Protein AF-A0A0F3M481-F1 (afdb_monomer_lite)

Organism: NCBI:txid1359184

Foldseek 3Di:
DLLVVLVVLLVCCVPVNDVRSLVVLVVVLVVLVVVVVVLVVVLPDADDPPDPAHSVNSCVVVVVVVQLSVLLSVLLSVLSNQLSVQLVVVCVVVVNPDNPVSSVVSSVVSVVSSVCSSVVSCVVVVVVVVD

Structure (mmCIF, N/CA/C/O backbone):
data_AF-A0A0F3M481-F1
#
_entry.id   AF-A0A0F3M481-F1
#
loop_
_atom_site.group_PDB
_atom_site.id
_atom_site.type_symbol
_atom_site.label_atom_id
_atom_site.label_alt_id
_atom_site.label_comp_id
_atom_site.label_asym_id
_atom_site.label_entity_id
_atom_site.label_seq_id
_atom_site.pdbx_PDB_ins_code
_atom_site.Cartn_x
_atom_site.Cartn_y
_atom_site.Cartn_z
_atom_site.occupancy
_atom_site.B_iso_or_equiv
_atom_site.auth_seq_id
_atom_site.auth_comp_id
_atom_site.auth_asym_id
_atom_site.auth_atom_id
_atom_site.pdbx_PDB_model_num
ATOM 1 N N . MET A 1 1 ? 6.383 -11.469 7.896 1.00 55.59 1 MET A N 1
ATOM 2 C CA . MET A 1 1 ? 6.466 -9.990 7.937 1.00 55.59 1 MET A CA 1
ATOM 3 C C . MET A 1 1 ? 5.095 -9.344 8.145 1.00 55.59 1 MET A C 1
ATOM 5 O O . MET A 1 1 ? 4.994 -8.483 9.006 1.00 55.59 1 MET A O 1
ATOM 9 N N . TYR A 1 2 ? 4.037 -9.787 7.451 1.00 60.19 2 TYR A N 1
ATOM 10 C CA . TYR A 1 2 ? 2.687 -9.205 7.560 1.00 60.19 2 TYR A CA 1
ATOM 11 C C . TYR A 1 2 ? 2.105 -9.060 8.987 1.00 60.19 2 TYR A C 1
ATOM 13 O O . TYR A 1 2 ? 1.645 -7.962 9.287 1.00 60.19 2 TYR A O 1
ATOM 21 N N . PRO A 1 3 ? 2.198 -10.045 9.909 1.00 60.16 3 PRO A N 1
ATOM 22 C CA . PRO A 1 3 ? 1.607 -9.908 11.250 1.00 60.16 3 PRO A CA 1
ATOM 23 C C . PRO A 1 3 ? 2.194 -8.758 12.079 1.00 60.16 3 PRO A C 1
ATOM 25 O O . PRO A 1 3 ? 1.502 -8.154 12.886 1.00 60.16 3 PRO A O 1
ATOM 28 N N . ILE A 1 4 ? 3.474 -8.436 11.868 1.00 71.19 4 ILE A N 1
ATOM 29 C CA . ILE A 1 4 ? 4.165 -7.358 12.587 1.00 71.19 4 ILE A CA 1
ATOM 30 C C . ILE A 1 4 ? 3.770 -5.997 12.009 1.00 71.19 4 ILE A C 1
ATOM 32 O O . ILE A 1 4 ? 3.554 -5.054 12.762 1.00 71.19 4 ILE A O 1
ATOM 36 N N . ASN A 1 5 ? 3.646 -5.892 10.682 1.00 73.81 5 ASN A N 1
ATOM 37 C CA . ASN A 1 5 ? 3.263 -4.637 10.038 1.00 73.81 5 ASN A CA 1
ATOM 38 C C . ASN A 1 5 ? 1.833 -4.226 10.417 1.00 73.81 5 ASN A C 1
ATOM 40 O O . ASN A 1 5 ? 1.627 -3.075 10.788 1.00 73.81 5 ASN A O 1
ATOM 44 N N . PHE A 1 6 ? 0.891 -5.179 10.406 1.00 70.19 6 PHE A N 1
ATOM 45 C CA . PHE A 1 6 ? -0.490 -4.945 10.843 1.00 70.19 6 PHE A CA 1
ATOM 46 C C . PHE A 1 6 ? -0.570 -4.568 12.330 1.00 70.19 6 PHE A C 1
ATOM 48 O O . PHE A 1 6 ? -1.207 -3.578 12.679 1.00 70.19 6 PHE A O 1
ATOM 55 N N . LEU A 1 7 ? 0.189 -5.254 13.196 1.00 72.94 7 LEU A N 1
ATOM 56 C CA . LEU A 1 7 ? 0.280 -4.905 14.619 1.00 72.94 7 LEU A CA 1
ATOM 57 C C . LEU A 1 7 ? 0.761 -3.457 14.834 1.00 72.94 7 LEU A C 1
ATOM 59 O O . LEU A 1 7 ? 0.210 -2.733 15.661 1.00 72.94 7 LEU A O 1
ATOM 63 N N . ILE A 1 8 ? 1.792 -3.024 14.102 1.00 77.56 8 ILE A N 1
ATOM 64 C CA . ILE A 1 8 ? 2.336 -1.664 14.221 1.00 77.56 8 ILE A CA 1
ATOM 65 C C . ILE A 1 8 ? 1.307 -0.629 13.754 1.00 77.56 8 ILE A C 1
ATOM 67 O O . ILE A 1 8 ? 1.094 0.368 14.447 1.00 77.56 8 ILE A O 1
ATOM 71 N N . THR A 1 9 ? 0.645 -0.847 12.613 1.00 74.62 9 THR A N 1
ATOM 72 C CA . THR A 1 9 ? -0.386 0.079 12.120 1.00 74.62 9 THR A CA 1
ATOM 73 C C . THR A 1 9 ? -1.589 0.159 13.054 1.00 74.62 9 THR A C 1
ATOM 75 O O . THR A 1 9 ? -2.101 1.261 13.262 1.00 74.62 9 THR A O 1
ATOM 78 N N . ASP A 1 10 ? -1.982 -0.953 13.678 1.00 73.56 10 ASP A N 1
ATOM 79 C CA . ASP A 1 10 ? -3.055 -1.001 14.675 1.00 73.56 10 ASP A CA 1
ATOM 80 C C . ASP A 1 10 ? -2.708 -0.205 15.934 1.00 73.56 10 ASP A C 1
ATOM 82 O O . ASP A 1 10 ? -3.520 0.592 16.407 1.00 73.56 10 ASP A O 1
ATOM 86 N N . ILE A 1 11 ? -1.480 -0.343 16.447 1.00 79.06 11 ILE A N 1
ATOM 87 C CA . ILE A 1 11 ? -0.991 0.438 17.595 1.00 79.06 11 ILE A CA 1
ATOM 88 C C . ILE A 1 11 ? -0.981 1.932 17.251 1.00 79.06 11 ILE A C 1
ATOM 90 O O . ILE A 1 11 ? -1.478 2.758 18.020 1.00 79.06 11 ILE A O 1
ATOM 94 N N . ILE A 1 12 ? -0.474 2.303 16.072 1.00 79.44 12 ILE A N 1
ATOM 95 C CA . ILE A 1 12 ? -0.471 3.702 15.625 1.00 79.44 12 ILE A CA 1
ATOM 96 C C . ILE A 1 12 ? -1.907 4.228 15.509 1.00 79.44 12 ILE A C 1
ATOM 98 O O . ILE A 1 12 ? -2.195 5.333 15.971 1.00 79.44 12 ILE A O 1
ATOM 102 N N . ALA A 1 13 ? -2.827 3.445 14.944 1.00 78.06 13 ALA A N 1
ATOM 103 C CA . ALA A 1 13 ? -4.237 3.810 14.857 1.00 78.06 13 ALA A CA 1
ATOM 104 C C . ALA A 1 13 ? -4.901 3.917 16.240 1.00 78.06 13 ALA A C 1
ATOM 106 O O . ALA A 1 13 ? -5.812 4.727 16.425 1.00 78.06 13 ALA A O 1
ATOM 107 N N . GLU A 1 14 ? -4.454 3.130 17.217 1.00 76.88 14 GLU A N 1
ATOM 108 C CA . GLU A 1 14 ? -4.989 3.128 18.573 1.00 76.88 14 GLU A CA 1
ATOM 109 C C . GLU A 1 14 ? -4.593 4.371 19.372 1.00 76.88 14 GLU A C 1
ATOM 111 O O . GLU A 1 14 ? -5.474 4.957 20.009 1.00 76.88 14 GLU A O 1
ATOM 116 N N . PHE A 1 15 ? -3.323 4.785 19.298 1.00 82.75 15 PHE A N 1
ATOM 117 C CA . PHE A 1 15 ? -2.789 5.941 20.030 1.00 82.75 15 PHE A CA 1
ATOM 118 C C . PHE A 1 15 ? -2.965 7.269 19.288 1.00 82.75 15 PHE A C 1
ATOM 120 O O . PHE A 1 15 ? -3.327 8.271 19.898 1.00 82.75 15 PHE A O 1
ATOM 127 N N . TYR A 1 16 ? -2.731 7.282 17.974 1.00 81.00 16 TYR A N 1
ATOM 128 C CA . TYR A 1 16 ? -2.723 8.502 17.158 1.00 81.00 16 TYR A CA 1
ATOM 129 C C . TYR A 1 16 ? -3.970 8.641 16.277 1.00 81.00 16 TYR A C 1
ATOM 131 O O . TYR A 1 16 ? -4.172 9.659 15.618 1.00 81.00 16 TYR A O 1
ATOM 139 N N . GLY A 1 17 ? -4.846 7.638 16.255 1.00 83.94 17 GLY A N 1
ATOM 140 C CA . GLY A 1 17 ? -6.093 7.692 15.505 1.00 83.94 17 GLY A CA 1
ATOM 141 C C . GLY A 1 17 ? -5.937 7.461 13.998 1.00 83.94 17 GLY A C 1
ATOM 142 O O . GLY A 1 17 ? -4.855 7.276 13.435 1.00 83.94 17 GLY A O 1
ATOM 143 N N . LYS A 1 18 ? -7.085 7.494 13.314 1.00 85.88 18 LYS A N 1
ATOM 144 C CA . LYS A 1 18 ? -7.240 7.109 11.902 1.00 85.88 18 LYS A CA 1
ATOM 145 C C . LYS A 1 18 ? -6.362 7.903 10.932 1.00 85.88 18 LYS A C 1
ATOM 147 O O . LYS A 1 18 ? -5.857 7.344 9.960 1.00 85.88 18 LYS A O 1
ATOM 152 N N . ASN A 1 19 ? -6.225 9.209 11.155 1.00 86.62 19 ASN A N 1
ATOM 153 C CA . ASN A 1 19 ? -5.554 10.105 10.210 1.00 86.62 19 ASN A CA 1
ATOM 154 C C . ASN A 1 19 ? -4.039 9.877 10.194 1.00 86.62 19 ASN A C 1
ATOM 156 O O . ASN A 1 19 ? -3.447 9.814 9.118 1.00 86.62 19 ASN A O 1
ATOM 160 N N . HIS A 1 20 ? -3.436 9.672 11.367 1.00 86.25 20 HIS A N 1
ATOM 161 C CA . HIS A 1 20 ? -2.011 9.376 11.490 1.00 86.25 20 HIS A CA 1
ATOM 162 C C . HIS A 1 20 ? -1.666 7.988 10.943 1.00 86.25 20 HIS A C 1
ATOM 164 O O . HIS A 1 20 ? -0.679 7.843 10.224 1.00 86.25 20 HIS A O 1
ATOM 170 N N . ALA A 1 21 ? -2.520 6.990 11.180 1.00 86.12 21 ALA A N 1
ATOM 171 C CA . ALA A 1 21 ? -2.336 5.664 10.597 1.00 86.12 21 ALA A CA 1
ATOM 172 C C . ALA A 1 21 ? -2.397 5.705 9.056 1.00 86.12 21 ALA A C 1
ATOM 174 O O . ALA A 1 21 ? -1.497 5.207 8.383 1.00 86.12 21 ALA A O 1
ATOM 175 N N . LYS A 1 22 ? -3.375 6.416 8.473 1.00 87.12 22 LYS A N 1
ATOM 176 C CA . LYS A 1 22 ? -3.436 6.638 7.015 1.00 87.12 22 LYS A CA 1
ATOM 177 C C . LYS A 1 22 ? -2.225 7.392 6.468 1.00 87.12 22 LYS A C 1
ATOM 179 O O . LYS A 1 22 ? -1.801 7.119 5.346 1.00 87.12 22 LYS A O 1
ATOM 184 N N . TYR A 1 23 ? -1.687 8.348 7.222 1.00 89.62 23 TYR A N 1
ATOM 185 C CA . TYR A 1 23 ? -0.466 9.051 6.839 1.00 89.62 23 TYR A CA 1
ATOM 186 C C . TYR A 1 23 ? 0.727 8.090 6.769 1.00 89.62 23 TYR A C 1
ATOM 188 O O . TYR A 1 23 ? 1.436 8.082 5.766 1.00 89.62 23 TYR A O 1
ATOM 196 N N . CYS A 1 24 ? 0.891 7.220 7.769 1.00 89.00 24 CYS A N 1
ATOM 197 C CA . CYS A 1 24 ? 1.936 6.196 7.781 1.00 89.00 24 CYS A CA 1
ATOM 198 C C . CYS A 1 24 ? 1.853 5.272 6.552 1.00 89.00 24 CYS A C 1
ATOM 200 O O . CYS A 1 24 ? 2.853 5.097 5.857 1.00 89.00 24 CYS A O 1
ATOM 202 N N . ILE A 1 25 ? 0.652 4.790 6.205 1.00 89.12 25 ILE A N 1
ATOM 203 C CA . ILE A 1 25 ? 0.426 3.974 4.995 1.00 89.12 25 ILE A CA 1
ATOM 204 C C . ILE A 1 25 ? 0.871 4.722 3.734 1.00 89.12 25 ILE A C 1
ATOM 206 O O . ILE A 1 25 ? 1.582 4.176 2.893 1.00 89.12 25 ILE A O 1
ATOM 210 N N . ARG A 1 26 ? 0.465 5.990 3.587 1.00 89.88 26 ARG A N 1
ATOM 211 C CA . ARG A 1 26 ? 0.834 6.806 2.419 1.00 89.88 26 ARG A CA 1
ATOM 212 C C . ARG A 1 26 ? 2.345 6.984 2.316 1.00 89.88 26 ARG A C 1
ATOM 214 O O . ARG A 1 26 ? 2.883 6.877 1.218 1.00 89.88 26 ARG A O 1
ATOM 221 N N . MET A 1 27 ? 3.021 7.206 3.441 1.00 92.50 27 MET A N 1
ATOM 222 C CA . MET A 1 27 ? 4.480 7.289 3.478 1.00 92.50 27 MET A CA 1
ATOM 223 C C . MET A 1 27 ? 5.130 5.960 3.091 1.00 92.50 27 MET A C 1
ATOM 225 O O . MET A 1 27 ? 6.065 5.962 2.298 1.00 92.50 27 MET A O 1
ATOM 229 N N . ALA A 1 28 ? 4.608 4.826 3.563 1.00 89.69 28 ALA A N 1
ATOM 230 C CA . ALA A 1 28 ? 5.110 3.506 3.186 1.00 89.69 28 ALA A CA 1
ATOM 231 C C . ALA A 1 28 ? 4.966 3.236 1.676 1.00 89.69 28 ALA A C 1
ATOM 233 O O . ALA A 1 28 ? 5.913 2.774 1.037 1.00 89.69 28 ALA A O 1
ATOM 234 N N . ILE A 1 29 ? 3.818 3.575 1.078 1.00 91.81 29 ILE A N 1
ATOM 235 C CA . ILE A 1 29 ? 3.611 3.491 -0.378 1.00 91.81 29 ILE A CA 1
ATOM 236 C C . ILE A 1 29 ? 4.607 4.391 -1.115 1.00 91.81 29 ILE A C 1
ATOM 238 O O . ILE A 1 29 ? 5.242 3.954 -2.073 1.00 91.81 29 ILE A O 1
ATOM 242 N N . LEU A 1 30 ? 4.786 5.631 -0.653 1.00 93.94 30 LEU A N 1
ATOM 243 C CA . LEU A 1 30 ? 5.710 6.585 -1.264 1.00 93.94 30 LEU A CA 1
ATOM 244 C C . LEU A 1 30 ? 7.161 6.091 -1.218 1.00 93.94 30 LEU A C 1
ATOM 246 O O . LEU A 1 30 ? 7.867 6.193 -2.219 1.00 93.94 30 LEU A O 1
ATOM 250 N N . MET A 1 31 ? 7.590 5.492 -0.104 1.00 92.81 31 MET A N 1
ATOM 251 C CA . MET A 1 31 ? 8.915 4.874 0.004 1.00 92.81 31 MET A CA 1
ATOM 252 C C . MET A 1 31 ? 9.091 3.722 -0.988 1.00 92.81 31 MET A C 1
ATOM 254 O O . MET A 1 31 ? 10.121 3.639 -1.651 1.00 92.81 31 MET A O 1
ATOM 258 N N . ASN A 1 32 ? 8.080 2.865 -1.152 1.00 91.62 32 ASN A N 1
ATOM 259 C CA . ASN A 1 32 ? 8.144 1.787 -2.139 1.00 91.62 32 ASN A CA 1
ATOM 260 C C . ASN A 1 32 ? 8.235 2.325 -3.576 1.00 91.62 32 ASN A C 1
ATOM 262 O O . ASN A 1 32 ? 9.019 1.814 -4.375 1.00 91.62 32 ASN A O 1
ATOM 266 N N . ILE A 1 33 ? 7.484 3.379 -3.908 1.00 91.94 33 ILE A N 1
ATOM 267 C CA . ILE A 1 33 ? 7.580 4.040 -5.218 1.00 91.94 33 ILE A CA 1
ATOM 268 C C . ILE A 1 33 ? 8.990 4.602 -5.431 1.00 91.94 33 ILE A C 1
ATOM 270 O O . ILE A 1 33 ? 9.564 4.414 -6.502 1.00 91.94 33 ILE A O 1
ATOM 274 N N . LEU A 1 34 ? 9.574 5.241 -4.416 1.00 94.19 34 LEU A N 1
ATOM 275 C CA . LEU A 1 34 ? 10.938 5.767 -4.478 1.00 94.19 34 LEU A CA 1
AT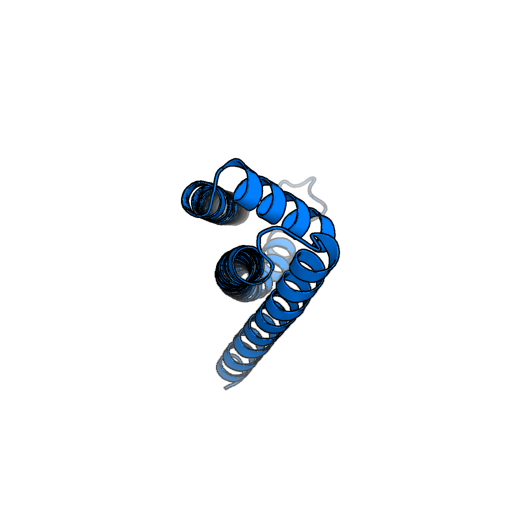OM 276 C C . LEU A 1 34 ? 11.952 4.648 -4.758 1.00 94.19 34 LEU A C 1
ATOM 278 O O . LEU A 1 34 ? 12.792 4.793 -5.644 1.00 94.19 34 LEU A O 1
ATOM 282 N N . VAL A 1 35 ? 11.833 3.504 -4.079 1.00 91.06 35 VAL A N 1
ATOM 283 C CA . VAL A 1 35 ? 12.669 2.320 -4.344 1.00 91.06 35 VAL A CA 1
ATOM 284 C C . VAL A 1 35 ? 1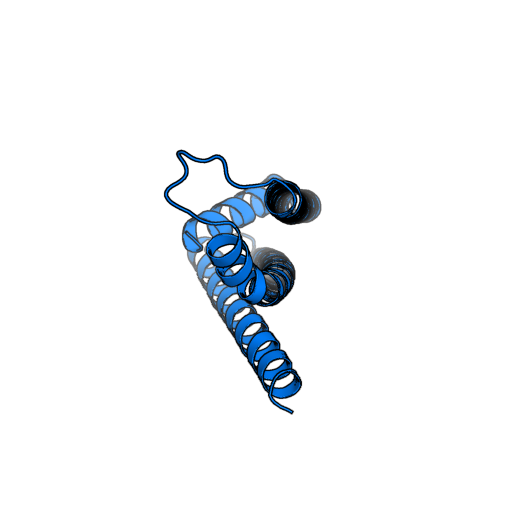2.506 1.833 -5.787 1.00 91.06 35 VAL A C 1
ATOM 286 O O . VAL A 1 35 ? 13.501 1.565 -6.459 1.00 91.06 35 VAL A O 1
ATOM 289 N N . ALA A 1 36 ? 11.277 1.773 -6.304 1.00 89.69 36 ALA A N 1
ATOM 290 C CA . ALA A 1 36 ? 11.030 1.379 -7.691 1.00 89.69 36 ALA A CA 1
ATOM 291 C C . ALA A 1 36 ? 11.661 2.350 -8.705 1.00 89.69 36 ALA A C 1
ATOM 293 O O . ALA A 1 36 ? 12.199 1.916 -9.726 1.00 89.69 36 ALA A O 1
ATOM 294 N N . VAL A 1 37 ? 11.647 3.655 -8.414 1.00 90.12 37 VAL A N 1
ATOM 295 C CA . VAL A 1 37 ? 12.335 4.669 -9.228 1.00 90.12 37 VAL A CA 1
ATOM 296 C C . VAL A 1 37 ? 13.845 4.445 -9.205 1.00 90.12 37 VAL A C 1
ATOM 298 O O . VAL A 1 37 ? 14.463 4.445 -10.266 1.00 90.12 37 VAL A O 1
ATOM 301 N N . ILE A 1 38 ? 14.434 4.191 -8.034 1.00 90.56 38 ILE A N 1
ATOM 302 C CA . ILE A 1 38 ? 15.868 3.894 -7.908 1.00 90.56 38 ILE A CA 1
ATOM 303 C C . ILE A 1 38 ? 16.248 2.667 -8.749 1.00 90.56 38 ILE A C 1
ATOM 305 O O . ILE A 1 38 ? 17.208 2.723 -9.514 1.00 90.56 38 ILE A O 1
ATOM 309 N N . ILE A 1 39 ? 15.474 1.582 -8.668 1.00 87.69 39 ILE A N 1
ATOM 310 C CA . ILE A 1 39 ? 15.701 0.366 -9.468 1.00 87.69 39 ILE A CA 1
ATOM 311 C C . ILE A 1 39 ? 15.662 0.682 -10.971 1.00 87.69 39 ILE A C 1
ATOM 313 O O . ILE A 1 39 ? 16.511 0.209 -11.725 1.00 87.69 39 ILE A O 1
ATOM 317 N N . LYS A 1 40 ? 14.715 1.519 -11.408 1.00 85.50 40 LYS A N 1
ATOM 318 C CA . LYS A 1 40 ? 14.607 1.953 -12.808 1.00 85.50 40 LYS A CA 1
ATOM 319 C C . LYS A 1 40 ? 15.777 2.836 -13.251 1.00 85.50 40 LYS A C 1
ATOM 321 O O . LYS A 1 40 ? 16.177 2.779 -14.405 1.00 85.50 40 LYS A O 1
ATOM 326 N N . VAL A 1 41 ? 16.341 3.648 -12.359 1.00 87.75 41 VAL A N 1
ATOM 327 C CA . VAL A 1 41 ? 17.566 4.405 -12.657 1.00 87.75 41 VAL A CA 1
ATOM 328 C C . VAL A 1 41 ? 18.751 3.451 -12.815 1.00 87.75 41 VAL A C 1
ATOM 330 O O . VAL A 1 41 ? 19.520 3.592 -13.762 1.00 87.75 41 VAL A O 1
ATOM 333 N N . PHE A 1 42 ? 18.865 2.437 -11.954 1.00 84.12 42 PHE A N 1
ATOM 334 C CA . PHE A 1 42 ? 19.923 1.432 -12.066 1.00 84.12 42 PHE A CA 1
ATOM 335 C C . PHE A 1 42 ? 19.838 0.602 -13.350 1.00 84.12 42 PHE A C 1
ATOM 337 O O . PHE A 1 42 ? 20.881 0.275 -13.905 1.00 84.12 42 PHE A O 1
ATOM 344 N N . SER A 1 43 ? 18.639 0.326 -13.877 1.00 80.56 43 SER A N 1
ATOM 345 C CA . SER A 1 43 ? 18.491 -0.409 -15.146 1.00 80.56 43 SER A CA 1
ATOM 346 C C . SER A 1 43 ? 19.042 0.338 -16.369 1.00 80.56 43 SER A C 1
ATOM 348 O O . SER A 1 43 ? 19.205 -0.264 -17.426 1.00 80.56 43 SER A O 1
ATOM 350 N N . LEU A 1 44 ? 19.272 1.652 -16.261 1.00 80.19 44 LEU A N 1
ATOM 351 C CA . LEU A 1 44 ? 19.840 2.484 -17.331 1.00 80.19 44 LEU A CA 1
ATOM 352 C C . LEU A 1 44 ? 21.375 2.496 -17.316 1.00 80.19 44 LEU A C 1
ATOM 354 O O . LEU A 1 44 ? 21.992 2.961 -18.273 1.00 80.19 44 LEU A O 1
ATOM 358 N N . LEU A 1 45 ? 21.993 2.030 -16.229 1.00 81.69 45 LEU A N 1
ATOM 359 C CA . LEU A 1 45 ? 23.441 1.967 -16.093 1.00 81.69 45 LEU A CA 1
ATOM 360 C C . LEU A 1 45 ? 23.956 0.659 -16.694 1.00 81.69 45 LEU A C 1
ATOM 362 O O . LEU A 1 45 ? 23.387 -0.406 -16.476 1.00 81.69 45 LEU A O 1
ATOM 366 N N . ASN A 1 46 ? 25.061 0.738 -17.435 1.00 73.94 46 ASN A N 1
ATOM 367 C CA . ASN A 1 46 ? 25.693 -0.452 -17.990 1.00 73.94 46 ASN A CA 1
ATOM 368 C C . ASN A 1 46 ? 26.438 -1.235 -16.904 1.00 73.94 46 ASN A C 1
ATOM 370 O O . ASN A 1 46 ? 27.190 -0.656 -16.117 1.00 73.94 46 ASN A O 1
ATOM 374 N N . ALA A 1 47 ? 26.281 -2.558 -16.920 1.00 76.50 47 ALA A N 1
ATOM 375 C CA . ALA A 1 47 ? 27.060 -3.477 -16.113 1.00 76.50 47 ALA A CA 1
ATOM 376 C C . ALA A 1 47 ? 28.559 -3.279 -16.371 1.00 76.50 47 ALA A C 1
ATOM 378 O O . ALA A 1 47 ? 29.035 -3.236 -17.507 1.00 76.50 47 ALA A O 1
ATOM 379 N N . THR A 1 48 ? 29.309 -3.145 -15.286 1.00 77.50 48 THR A N 1
ATOM 380 C CA . THR A 1 48 ? 30.766 -3.091 -15.317 1.00 77.50 48 THR A CA 1
ATOM 381 C C . THR A 1 48 ? 31.341 -4.470 -15.639 1.00 77.50 48 THR A C 1
ATOM 383 O O . THR A 1 48 ? 30.747 -5.498 -15.323 1.00 77.50 48 THR A O 1
ATOM 386 N N . SER A 1 49 ? 32.541 -4.511 -16.223 1.00 70.12 49 SER A N 1
ATOM 387 C CA . SER A 1 49 ? 33.206 -5.745 -16.680 1.00 70.12 49 SER A CA 1
ATOM 388 C C . SER A 1 49 ? 33.483 -6.787 -15.584 1.00 70.12 49 SER A C 1
ATOM 390 O O . SER A 1 49 ? 33.727 -7.949 -15.891 1.00 70.12 49 SER A O 1
ATOM 392 N N . TRP A 1 50 ? 33.447 -6.389 -14.311 1.00 75.88 50 TRP A N 1
ATOM 393 C CA . TRP A 1 50 ? 33.613 -7.265 -13.147 1.00 75.88 50 TRP A CA 1
ATOM 394 C C . TRP A 1 50 ? 32.280 -7.763 -12.557 1.00 75.88 50 TRP A C 1
ATOM 396 O O . TRP A 1 50 ? 32.281 -8.528 -11.589 1.00 75.88 50 TRP A O 1
ATOM 406 N N . SER A 1 51 ? 31.140 -7.336 -13.110 1.00 72.81 51 SER A N 1
ATOM 407 C CA . SER A 1 51 ? 29.820 -7.776 -12.663 1.00 72.81 51 SER A CA 1
ATOM 408 C C . SER A 1 51 ? 29.541 -9.210 -13.114 1.00 72.81 51 SER A C 1
ATOM 410 O O . SER A 1 51 ? 29.640 -9.539 -14.291 1.00 72.81 51 SER A O 1
ATOM 412 N N . LYS A 1 52 ? 29.119 -10.069 -12.177 1.00 74.62 52 LYS A N 1
ATOM 413 C CA . LYS A 1 52 ? 28.587 -11.411 -12.489 1.00 74.62 52 LYS A CA 1
ATOM 414 C C . LYS A 1 52 ? 27.176 -11.367 -13.083 1.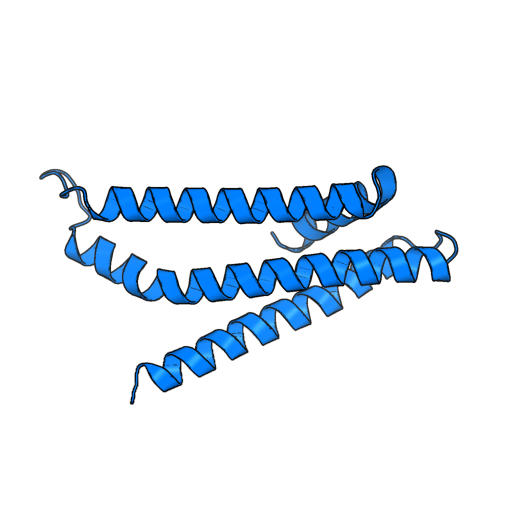00 74.62 52 LYS A C 1
ATOM 416 O O . LYS A 1 52 ? 26.688 -12.383 -13.568 1.00 74.62 52 LYS A O 1
ATOM 421 N N . ILE A 1 53 ? 26.505 -10.221 -12.972 1.00 76.62 53 ILE A N 1
ATOM 422 C CA . ILE A 1 53 ? 25.136 -10.007 -13.433 1.00 76.62 53 ILE A CA 1
ATOM 423 C C . ILE A 1 53 ? 25.209 -9.108 -14.655 1.00 76.62 53 ILE A C 1
ATOM 425 O O . ILE A 1 53 ? 25.642 -7.958 -14.562 1.00 76.62 53 ILE A O 1
ATOM 429 N N . ASP A 1 54 ? 24.786 -9.658 -15.783 1.00 80.94 54 ASP A N 1
ATOM 430 C CA . ASP A 1 54 ? 24.768 -8.948 -17.049 1.00 80.94 54 ASP A CA 1
ATOM 431 C C . ASP A 1 54 ? 23.484 -8.117 -17.198 1.00 80.94 54 ASP A C 1
ATOM 433 O O . ASP A 1 54 ? 22.442 -8.439 -16.610 1.00 80.94 54 ASP A O 1
ATOM 437 N N . ASN A 1 55 ? 23.531 -7.067 -18.019 1.00 78.62 55 ASN A N 1
ATOM 438 C CA . ASN A 1 55 ? 22.411 -6.133 -18.211 1.00 78.62 55 ASN A CA 1
ATOM 439 C C . ASN A 1 55 ? 21.119 -6.843 -18.642 1.00 78.62 55 ASN A C 1
ATOM 441 O O . ASN A 1 55 ? 20.020 -6.481 -18.218 1.00 78.62 55 ASN A O 1
ATOM 445 N N . ASN A 1 56 ? 21.246 -7.876 -19.480 1.00 79.88 56 ASN A N 1
ATOM 446 C CA . ASN A 1 56 ? 20.102 -8.629 -19.989 1.00 79.88 56 ASN A CA 1
ATOM 447 C C . ASN A 1 56 ? 19.392 -9.421 -18.876 1.00 79.88 56 ASN A C 1
ATOM 449 O O . ASN A 1 56 ? 18.164 -9.420 -18.799 1.00 79.88 56 ASN A O 1
ATOM 453 N N . LEU A 1 57 ? 20.163 -10.035 -17.969 1.00 81.38 57 LEU A N 1
ATOM 454 C CA . LEU A 1 57 ? 19.622 -10.783 -16.833 1.00 81.38 57 LEU A CA 1
ATOM 455 C C . LEU A 1 57 ? 18.914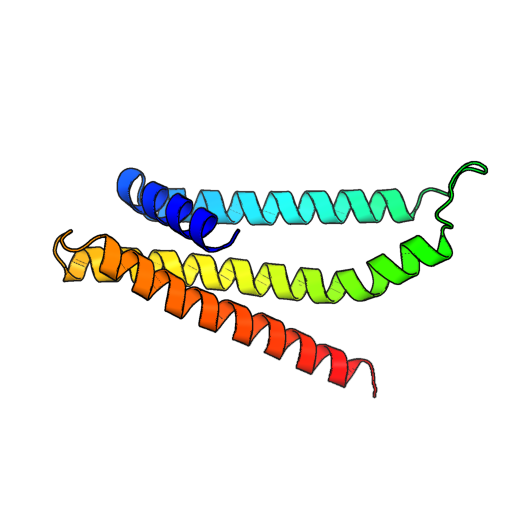 -9.840 -15.849 1.00 81.38 57 LEU A C 1
ATOM 457 O O . LEU A 1 57 ? 17.812 -10.139 -15.389 1.00 81.38 57 LEU A O 1
ATOM 461 N N . PHE A 1 58 ? 19.514 -8.676 -15.576 1.00 81.44 58 PHE A N 1
ATOM 462 C CA . PHE A 1 58 ? 18.909 -7.642 -14.736 1.00 81.44 58 PHE A CA 1
ATOM 463 C C . PHE A 1 58 ? 17.561 -7.179 -15.307 1.00 81.44 58 PHE A C 1
ATOM 465 O O . PHE A 1 58 ? 16.541 -7.208 -14.614 1.00 81.44 58 PHE A O 1
ATOM 472 N N . ASN A 1 59 ? 17.527 -6.830 -16.595 1.00 80.38 59 ASN A N 1
ATOM 473 C CA . ASN A 1 59 ? 16.308 -6.370 -17.255 1.00 80.38 59 ASN A CA 1
ATOM 474 C C . ASN A 1 59 ? 15.227 -7.456 -17.330 1.00 80.38 59 ASN A C 1
ATOM 476 O O . ASN A 1 59 ? 14.058 -7.140 -17.124 1.00 80.38 59 ASN A O 1
ATOM 480 N N . GLN A 1 60 ? 15.578 -8.729 -17.545 1.00 81.19 60 GLN A N 1
ATOM 481 C CA . GLN A 1 60 ? 14.603 -9.826 -17.518 1.00 81.19 60 GLN A CA 1
ATOM 482 C C . GLN A 1 60 ? 13.948 -10.009 -16.146 1.00 81.19 60 GLN A C 1
ATOM 484 O O . GLN A 1 60 ? 12.727 -10.161 -16.067 1.00 81.19 60 GLN A O 1
ATOM 489 N N . MET A 1 61 ? 14.731 -9.976 -15.064 1.00 80.31 61 MET A N 1
ATOM 490 C CA . MET A 1 61 ? 14.191 -10.151 -13.712 1.00 80.31 61 MET A CA 1
ATOM 491 C C . MET A 1 61 ? 13.263 -9.003 -13.323 1.00 80.31 61 MET A C 1
ATOM 493 O O . MET A 1 61 ? 12.176 -9.231 -12.787 1.00 80.31 61 MET A O 1
ATOM 497 N N . PHE A 1 62 ? 13.667 -7.768 -13.620 1.00 80.25 62 PHE A N 1
ATOM 498 C CA . PHE A 1 62 ? 12.873 -6.606 -13.254 1.00 80.25 62 PHE A CA 1
ATOM 499 C C . PHE A 1 62 ? 11.670 -6.393 -14.189 1.00 80.25 62 PHE A C 1
ATOM 501 O O . PHE A 1 62 ? 10.615 -6.010 -13.690 1.00 80.25 62 PHE A O 1
ATOM 508 N N . SER A 1 63 ? 11.756 -6.765 -15.475 1.00 76.12 63 SER A N 1
ATOM 509 C CA . SER A 1 63 ? 10.671 -6.681 -16.474 1.00 76.12 63 SER A CA 1
ATOM 510 C C . SER A 1 63 ? 9.342 -7.272 -15.983 1.00 76.12 63 SER A C 1
ATOM 512 O O . SER A 1 63 ? 8.317 -6.587 -15.956 1.00 76.12 63 SER A O 1
ATOM 514 N N . MET A 1 64 ? 9.364 -8.534 -15.548 1.00 72.25 64 MET A N 1
ATOM 515 C CA . MET A 1 64 ? 8.183 -9.227 -15.015 1.00 72.25 64 MET A CA 1
ATOM 516 C C . MET A 1 64 ? 7.784 -8.699 -13.630 1.00 72.25 64 MET A C 1
ATOM 518 O O . MET A 1 64 ? 6.602 -8.667 -13.281 1.00 72.25 64 MET A O 1
ATOM 522 N N . TYR A 1 65 ? 8.765 -8.252 -12.843 1.00 82.06 65 TYR A N 1
ATOM 523 C CA . TYR A 1 65 ? 8.548 -7.741 -11.494 1.00 82.06 65 TYR A CA 1
ATOM 524 C C . TYR A 1 65 ? 7.745 -6.434 -11.481 1.00 82.06 65 TYR A C 1
ATOM 526 O O . TYR A 1 65 ? 6.942 -6.233 -10.574 1.00 82.06 65 TYR A O 1
ATOM 534 N N . HIS A 1 66 ? 7.893 -5.564 -12.487 1.00 81.31 66 HIS A N 1
ATOM 535 C CA . HIS A 1 66 ? 7.227 -4.256 -12.511 1.00 81.31 66 HIS A CA 1
ATOM 536 C C . HIS A 1 66 ? 5.697 -4.349 -12.400 1.00 81.31 66 HIS A C 1
ATOM 538 O O . HIS A 1 66 ? 5.092 -3.626 -11.609 1.00 81.31 66 HIS A O 1
ATOM 544 N N . ILE A 1 67 ? 5.065 -5.249 -13.163 1.00 83.56 67 ILE A N 1
ATOM 545 C CA . ILE A 1 67 ? 3.604 -5.423 -13.152 1.00 83.56 67 ILE A CA 1
ATOM 546 C C . ILE A 1 67 ? 3.144 -6.005 -11.814 1.00 83.56 67 ILE A C 1
ATOM 548 O O . ILE A 1 67 ? 2.209 -5.489 -11.198 1.00 83.56 67 ILE A O 1
ATOM 552 N N . ALA A 1 68 ? 3.824 -7.047 -11.332 1.00 86.62 68 ALA A N 1
ATOM 553 C CA . ALA A 1 68 ? 3.501 -7.675 -10.054 1.00 86.62 68 ALA A CA 1
ATOM 554 C C . ALA A 1 68 ? 3.660 -6.697 -8.876 1.00 86.62 68 ALA A C 1
ATOM 556 O O . ALA A 1 68 ? 2.840 -6.683 -7.955 1.00 86.62 68 ALA A O 1
ATOM 557 N N . PHE A 1 69 ? 4.675 -5.835 -8.933 1.00 89.12 69 PHE A N 1
ATOM 558 C CA . PHE A 1 69 ? 4.936 -4.802 -7.939 1.00 89.12 69 PHE A CA 1
ATOM 559 C C . PHE A 1 69 ? 3.812 -3.760 -7.885 1.00 89.12 69 PHE A C 1
ATOM 561 O O . PHE A 1 69 ? 3.326 -3.446 -6.800 1.00 89.12 69 PHE A O 1
ATOM 568 N N . VAL A 1 70 ? 3.339 -3.272 -9.038 1.00 88.88 70 VAL A N 1
ATOM 569 C CA . VAL A 1 70 ? 2.205 -2.331 -9.095 1.00 88.88 70 VAL A CA 1
ATOM 570 C C . VAL A 1 70 ? 0.935 -2.963 -8.520 1.00 88.88 70 VAL A C 1
ATOM 572 O O . VAL A 1 70 ? 0.260 -2.335 -7.703 1.00 88.88 70 VAL A O 1
ATOM 575 N N . GLY A 1 71 ? 0.641 -4.216 -8.879 1.00 89.81 71 GLY A N 1
ATOM 576 C CA . GLY A 1 71 ? -0.486 -4.957 -8.306 1.00 89.81 71 GLY A CA 1
ATOM 577 C C . GLY A 1 71 ? -0.390 -5.076 -6.783 1.00 89.81 71 GLY A C 1
ATOM 578 O O . GLY A 1 71 ? -1.354 -4.800 -6.072 1.00 89.81 71 GLY A O 1
ATOM 579 N N . SER A 1 72 ? 0.802 -5.398 -6.277 1.00 91.31 72 SER A N 1
ATOM 580 C CA . SER A 1 72 ? 1.080 -5.521 -4.839 1.00 91.31 72 SER A CA 1
ATOM 581 C C . SER A 1 72 ? 0.958 -4.189 -4.091 1.00 91.31 72 SER A C 1
ATOM 583 O O . SER A 1 72 ? 0.467 -4.151 -2.963 1.00 91.31 72 SER A O 1
ATOM 585 N N . LEU A 1 73 ? 1.353 -3.071 -4.707 1.00 92.50 73 LEU A N 1
ATOM 586 C CA . LEU A 1 73 ? 1.175 -1.740 -4.119 1.00 92.50 73 LEU A CA 1
ATOM 587 C C . LEU A 1 73 ? -0.301 -1.367 -3.967 1.00 92.50 73 LEU A C 1
ATOM 589 O O . LEU A 1 73 ? -0.704 -0.842 -2.931 1.00 92.50 73 LEU A O 1
ATOM 593 N N . LEU A 1 74 ? -1.113 -1.653 -4.986 1.00 91.69 74 LEU A N 1
ATOM 594 C CA . LEU A 1 74 ? -2.551 -1.387 -4.949 1.00 91.69 74 LEU A CA 1
ATOM 595 C C . LEU A 1 74 ? -3.261 -2.279 -3.922 1.00 91.69 74 LEU A C 1
ATOM 597 O O . LEU A 1 74 ? -4.077 -1.789 -3.135 1.00 91.69 74 LEU A O 1
ATOM 601 N N . ALA A 1 75 ? -2.921 -3.568 -3.901 1.00 92.25 75 ALA A N 1
ATOM 602 C CA . ALA A 1 75 ? -3.448 -4.526 -2.936 1.00 92.25 75 ALA A CA 1
ATOM 603 C C . ALA A 1 75 ? -3.110 -4.118 -1.498 1.00 92.25 75 ALA A C 1
ATOM 605 O O . ALA A 1 75 ? -4.010 -3.935 -0.681 1.00 92.25 75 ALA A O 1
ATOM 606 N N . SER A 1 76 ? -1.837 -3.840 -1.221 1.00 90.94 76 SER A N 1
ATOM 607 C CA . SER A 1 76 ? -1.403 -3.474 0.128 1.00 90.94 76 SER A CA 1
ATOM 608 C C . SER A 1 76 ? -1.980 -2.135 0.591 1.00 90.94 76 SER A C 1
ATOM 610 O O . SER A 1 76 ? -2.373 -2.012 1.751 1.00 90.94 76 SER A O 1
ATOM 612 N N . TYR A 1 77 ? -2.115 -1.143 -0.297 1.00 93.31 77 TYR A N 1
ATOM 613 C CA . TYR A 1 77 ? -2.756 0.133 0.036 1.00 93.31 77 TYR A CA 1
ATOM 614 C C . TYR A 1 77 ? -4.222 -0.039 0.441 1.00 93.31 77 TYR A C 1
ATOM 616 O O . TYR A 1 77 ? -4.668 0.491 1.462 1.00 93.31 77 TYR A O 1
ATOM 624 N N . THR A 1 78 ? -4.982 -0.774 -0.372 1.00 92.62 78 THR A N 1
ATOM 625 C CA . THR A 1 78 ? -6.410 -1.011 -0.130 1.00 92.62 78 THR A CA 1
ATOM 626 C C . THR A 1 78 ? -6.621 -1.876 1.107 1.00 92.62 78 THR A C 1
ATOM 628 O O . THR A 1 78 ? -7.415 -1.501 1.971 1.00 92.62 78 THR A O 1
ATOM 631 N N . SER A 1 79 ? -5.846 -2.952 1.245 1.00 92.31 79 SER A N 1
ATOM 632 C CA . SER A 1 79 ? -5.830 -3.837 2.410 1.00 92.31 79 SER A CA 1
ATOM 633 C C . SER A 1 79 ? -5.592 -3.063 3.708 1.00 92.31 79 SER A C 1
ATOM 635 O O . SER A 1 79 ? -6.419 -3.127 4.612 1.00 92.31 79 SER A O 1
ATOM 637 N N . GLN A 1 80 ? -4.549 -2.228 3.780 1.00 90.94 80 GLN A N 1
ATOM 638 C CA . GLN A 1 80 ? -4.229 -1.466 4.996 1.00 90.94 80 GLN A CA 1
ATOM 639 C C . GLN A 1 80 ? -5.285 -0.396 5.337 1.00 90.94 80 GLN A C 1
ATOM 641 O O . GLN A 1 80 ? -5.517 -0.087 6.506 1.00 90.94 80 GLN A O 1
ATOM 646 N N . ILE A 1 81 ? -5.965 0.186 4.342 1.00 90.69 81 ILE A N 1
ATOM 647 C CA . ILE A 1 81 ? -7.081 1.111 4.606 1.00 90.69 81 ILE A CA 1
ATOM 648 C C . ILE A 1 81 ? -8.290 0.369 5.171 1.00 90.69 81 ILE A C 1
ATOM 650 O O . ILE A 1 81 ? -8.947 0.881 6.086 1.00 90.69 81 ILE A O 1
ATOM 654 N N . VAL A 1 82 ? -8.611 -0.795 4.604 1.00 91.44 82 VAL A N 1
ATOM 655 C CA . VAL A 1 82 ? -9.697 -1.647 5.092 1.00 91.44 82 VAL A CA 1
ATOM 656 C C . VAL A 1 82 ? -9.396 -2.101 6.515 1.00 91.44 82 VAL A C 1
ATOM 658 O O . VAL A 1 82 ? -10.264 -1.961 7.374 1.00 91.44 82 VAL A O 1
ATOM 661 N N . ASP A 1 83 ? -8.157 -2.501 6.780 1.00 91.19 83 ASP A N 1
ATOM 662 C CA . ASP A 1 83 ? -7.670 -2.898 8.094 1.00 91.19 83 ASP A CA 1
ATOM 663 C C . ASP A 1 83 ? -7.961 -1.847 9.167 1.00 91.19 83 ASP A C 1
ATOM 665 O O . ASP A 1 83 ? -8.722 -2.105 10.098 1.00 91.19 83 ASP A O 1
ATOM 669 N N . ILE A 1 84 ? -7.500 -0.605 8.962 1.00 89.50 84 ILE A N 1
ATOM 670 C CA . ILE A 1 84 ? -7.743 0.510 9.893 1.00 89.50 84 ILE A CA 1
ATOM 671 C C . ILE A 1 84 ? -9.242 0.755 10.101 1.00 89.50 84 ILE A C 1
ATOM 673 O O . ILE A 1 84 ? -9.682 1.079 11.208 1.00 89.50 84 ILE A O 1
ATOM 677 N N . ASN A 1 85 ? -10.044 0.673 9.035 1.00 89.88 85 ASN A N 1
ATOM 678 C CA . ASN A 1 85 ? -11.484 0.906 9.131 1.00 89.88 85 ASN A CA 1
ATOM 679 C C . ASN A 1 85 ? -12.171 -0.185 9.963 1.00 89.88 85 ASN A C 1
ATOM 681 O O . ASN A 1 85 ? -13.000 0.145 10.813 1.00 89.88 85 ASN A O 1
ATOM 685 N N . ILE A 1 86 ? -11.812 -1.451 9.736 1.00 90.69 86 ILE A N 1
ATOM 686 C CA . ILE A 1 86 ? -12.330 -2.600 10.480 1.00 90.69 86 ILE A CA 1
ATOM 687 C C . ILE A 1 86 ? -11.856 -2.526 11.932 1.00 90.69 86 ILE A C 1
ATOM 689 O O . ILE A 1 86 ? -12.685 -2.590 12.836 1.00 90.69 86 ILE A O 1
ATOM 693 N N . TYR A 1 87 ? -10.566 -2.283 12.176 1.00 89.69 87 TYR A N 1
ATOM 694 C CA . TYR A 1 87 ? -9.9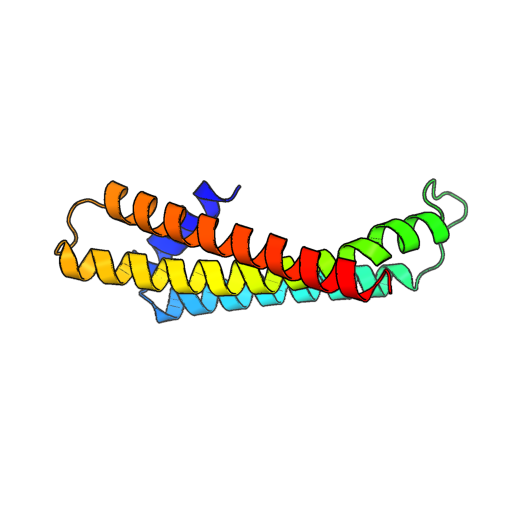92 -2.176 13.518 1.00 89.69 87 TYR A CA 1
ATOM 695 C C . TYR A 1 87 ? -10.694 -1.102 14.361 1.00 89.69 87 TYR A C 1
ATOM 697 O O . TYR A 1 87 ? -11.174 -1.370 15.467 1.00 89.69 87 TYR A O 1
ATOM 705 N N . LEU A 1 88 ? -10.830 0.117 13.823 1.00 87.06 88 LEU A N 1
ATOM 706 C CA . LEU A 1 88 ? -11.497 1.223 14.516 1.00 87.06 88 LEU A CA 1
ATOM 707 C C . LEU A 1 88 ? -13.014 1.013 14.651 1.00 87.06 88 LEU A C 1
ATOM 709 O O . LEU A 1 88 ? -13.592 1.419 15.661 1.00 87.06 88 LEU A O 1
ATOM 713 N N . GLY A 1 89 ? -13.652 0.366 13.672 1.00 87.88 89 GLY A N 1
ATOM 714 C CA . GLY A 1 89 ? -15.067 -0.007 13.731 1.00 87.88 89 GLY A CA 1
ATOM 715 C C . GLY A 1 89 ? -15.351 -1.054 14.810 1.00 87.88 89 GLY A C 1
ATOM 716 O O . GLY A 1 89 ? -16.278 -0.897 15.602 1.00 87.88 89 GLY A O 1
ATOM 717 N N . LEU A 1 90 ? -14.509 -2.085 14.927 1.00 87.12 90 LEU A N 1
ATOM 718 C CA . LEU A 1 90 ? -14.619 -3.035 16.032 1.00 87.12 90 LEU A CA 1
ATOM 719 C C . LEU A 1 90 ? -14.275 -2.379 17.373 1.00 87.12 90 LEU A C 1
ATOM 721 O O . LEU A 1 90 ? -14.898 -2.715 18.375 1.00 87.12 90 LEU A O 1
ATOM 725 N N . LYS A 1 91 ? -13.335 -1.424 17.423 1.00 86.50 91 LYS A N 1
ATOM 726 C CA . LYS A 1 91 ? -13.012 -0.685 18.657 1.00 86.50 91 LYS A CA 1
ATOM 727 C C . LYS A 1 91 ? -14.224 0.071 19.205 1.00 86.50 91 LYS A C 1
ATOM 729 O O . LYS A 1 91 ? -14.437 0.040 20.421 1.00 86.50 91 LYS A O 1
ATOM 734 N N . SER A 1 92 ? -15.009 0.730 18.346 1.00 86.06 92 SER A N 1
ATOM 735 C CA . SER A 1 92 ? -16.226 1.434 18.774 1.00 86.06 92 SER A CA 1
ATOM 736 C C . SER A 1 92 ? -17.317 0.460 19.227 1.00 86.06 92 SER A C 1
ATOM 738 O O . SER A 1 92 ? -17.954 0.700 20.253 1.00 86.06 92 SER A O 1
ATOM 740 N N . LEU A 1 93 ? -17.465 -0.678 18.539 1.00 85.94 93 LEU A N 1
ATOM 741 C CA . LEU A 1 93 ? -18.442 -1.716 18.877 1.00 85.94 93 LEU A CA 1
ATOM 742 C C . LEU A 1 93 ? -18.119 -2.423 20.203 1.00 85.94 93 LEU A C 1
ATOM 744 O O . LEU A 1 93 ? -19.003 -2.627 21.034 1.00 85.94 93 LEU A O 1
ATOM 748 N N . THR A 1 94 ? -16.849 -2.764 20.442 1.00 87.31 94 THR A N 1
ATOM 749 C CA . THR A 1 94 ? -16.424 -3.472 21.660 1.00 87.31 94 THR A CA 1
ATOM 750 C C . THR A 1 94 ? -16.144 -2.544 22.842 1.00 87.31 94 THR A C 1
ATOM 752 O O . THR A 1 94 ? -15.685 -3.009 23.889 1.00 87.31 94 THR A O 1
ATOM 755 N N . LYS A 1 95 ? -16.401 -1.232 22.707 1.00 84.19 95 LYS A N 1
ATOM 756 C CA . LYS A 1 95 ? -16.083 -0.203 23.718 1.00 84.19 95 LYS A CA 1
ATOM 757 C C . LYS A 1 95 ? -14.632 -0.299 24.207 1.00 84.19 95 LYS A C 1
ATOM 759 O O . LYS A 1 95 ? -14.353 -0.170 25.397 1.00 84.19 95 LYS A O 1
ATOM 764 N N . GLY A 1 96 ? -13.709 -0.607 23.300 1.00 76.75 96 GLY A N 1
ATOM 765 C CA . GLY A 1 96 ? -12.297 -0.779 23.635 1.00 76.75 96 GLY A CA 1
ATOM 766 C C . GLY A 1 96 ? -11.901 -2.158 24.188 1.00 76.75 96 GLY A C 1
ATOM 767 O O . GLY A 1 96 ? -10.703 -2.409 24.293 1.00 76.75 96 GLY A O 1
ATOM 768 N N . LYS A 1 97 ? -12.833 -3.083 24.460 1.00 73.88 97 LYS A N 1
ATOM 769 C CA . LYS A 1 97 ? -12.518 -4.432 24.974 1.00 73.88 97 LYS A CA 1
ATOM 770 C C . LYS A 1 97 ? -12.050 -5.390 23.860 1.00 73.88 97 LYS A C 1
ATOM 772 O O . LYS A 1 97 ? -12.395 -5.207 22.694 1.00 73.88 97 LYS A O 1
ATOM 777 N N . TYR A 1 98 ? -11.277 -6.416 24.232 1.00 83.25 98 TYR A N 1
ATOM 778 C CA . TYR A 1 98 ? -10.786 -7.510 23.366 1.00 83.25 98 TYR A CA 1
ATOM 779 C C . TYR A 1 98 ? -9.841 -7.110 22.214 1.00 83.25 98 TYR A C 1
ATOM 781 O O . TYR A 1 98 ? -10.125 -7.363 21.046 1.00 83.25 98 TYR A O 1
ATOM 789 N N . LEU A 1 99 ? -8.672 -6.550 22.540 1.00 80.44 99 LEU A N 1
ATOM 790 C CA . LEU A 1 99 ? -7.662 -6.116 21.560 1.00 80.44 99 LEU A CA 1
ATOM 791 C C . LEU A 1 99 ? -7.227 -7.228 20.583 1.00 80.44 99 LEU A C 1
ATOM 793 O O . LEU A 1 99 ? -7.161 -6.990 19.380 1.00 80.44 99 LEU A O 1
ATOM 797 N N . LEU A 1 100 ? -7.025 -8.453 21.082 1.00 79.44 100 LEU A N 1
ATOM 798 C CA . LEU A 1 100 ? -6.624 -9.608 20.265 1.00 79.44 100 LEU A CA 1
ATOM 799 C C . LEU A 1 100 ? -7.660 -9.984 19.199 1.00 79.44 100 LEU A C 1
ATOM 801 O O . LEU A 1 100 ? -7.292 -10.331 18.082 1.00 79.44 100 LEU A O 1
ATOM 805 N N . VAL A 1 101 ? -8.953 -9.911 19.532 1.00 83.81 101 VAL A N 1
ATOM 806 C CA . VAL A 1 101 ? -10.028 -10.262 18.591 1.00 83.81 101 VAL A CA 1
ATOM 807 C C . VAL A 1 101 ? -10.080 -9.244 17.459 1.00 83.81 101 VAL A C 1
ATOM 809 O O . VAL A 1 101 ? -10.187 -9.631 16.302 1.00 83.81 101 VAL A O 1
ATOM 812 N N . ARG A 1 102 ? -9.949 -7.950 17.779 1.00 84.44 102 ARG A N 1
ATOM 813 C CA . ARG A 1 102 ? -9.975 -6.885 16.769 1.00 84.44 102 ARG A CA 1
ATOM 814 C C . ARG A 1 102 ? -8.830 -7.022 15.776 1.00 84.44 102 ARG A C 1
ATOM 816 O O . ARG A 1 102 ? -9.104 -7.027 14.587 1.00 84.44 102 ARG A O 1
ATOM 823 N N . ASN A 1 103 ? -7.607 -7.193 16.280 1.00 84.25 103 ASN A N 1
ATOM 824 C CA . ASN A 1 103 ? -6.408 -7.339 15.455 1.00 84.25 103 ASN A CA 1
ATOM 825 C C . ASN A 1 103 ? -6.483 -8.594 14.566 1.00 84.25 103 ASN A C 1
ATOM 827 O O . ASN A 1 103 ? -6.258 -8.529 13.362 1.00 84.25 103 ASN A O 1
ATOM 831 N N . ASN A 1 104 ? -6.877 -9.744 15.123 1.00 87.69 104 ASN A N 1
ATOM 832 C CA . ASN A 1 104 ? -6.984 -10.966 14.321 1.00 87.69 104 ASN A CA 1
ATOM 833 C C . ASN A 1 104 ? -8.068 -10.861 13.239 1.00 87.69 104 ASN A C 1
ATOM 835 O O . ASN A 1 104 ? -7.854 -11.321 12.120 1.00 87.69 104 ASN A O 1
ATOM 839 N N . VAL A 1 105 ? -9.220 -10.258 13.552 1.00 89.81 105 VAL A N 1
ATOM 840 C CA . VAL A 1 105 ? -10.313 -10.090 12.584 1.00 89.81 105 VAL A CA 1
ATOM 841 C C . VAL A 1 105 ? -9.944 -9.080 11.500 1.00 89.81 105 VAL A C 1
ATOM 843 O O . VAL A 1 105 ? -10.151 -9.377 10.323 1.00 89.81 105 VAL A O 1
ATOM 846 N N . SER A 1 106 ? -9.390 -7.919 11.867 1.00 88.19 106 SER A N 1
ATOM 847 C CA . SER A 1 106 ? -8.944 -6.921 10.889 1.00 88.19 106 SER A CA 1
ATOM 848 C C . SER A 1 106 ? -7.866 -7.515 9.989 1.00 88.19 106 SER A C 1
ATOM 850 O O . SER A 1 106 ? -8.071 -7.588 8.780 1.00 88.19 106 SER A O 1
ATOM 852 N N . THR A 1 107 ? -6.818 -8.102 10.572 1.00 88.44 107 THR A N 1
ATOM 853 C CA . THR A 1 107 ? -5.714 -8.711 9.822 1.00 88.44 107 THR A CA 1
ATOM 854 C C . THR A 1 107 ? -6.194 -9.823 8.887 1.00 88.44 107 THR A C 1
ATOM 856 O O . THR A 1 107 ? -5.773 -9.872 7.731 1.00 88.44 107 THR A O 1
ATOM 859 N N . ALA A 1 108 ? -7.084 -10.715 9.340 1.00 91.00 108 ALA A N 1
ATOM 860 C CA . ALA A 1 108 ? -7.571 -11.824 8.516 1.00 91.00 108 ALA A CA 1
ATOM 861 C C . ALA A 1 108 ? -8.355 -11.336 7.290 1.00 91.00 108 ALA A C 1
ATOM 863 O O . ALA A 1 108 ? -8.118 -11.807 6.176 1.00 91.00 108 ALA A O 1
ATOM 864 N N . ILE A 1 109 ? -9.258 -10.368 7.479 1.00 92.31 109 ILE A N 1
ATOM 865 C CA . ILE A 1 109 ? -10.054 -9.800 6.383 1.00 92.31 109 ILE 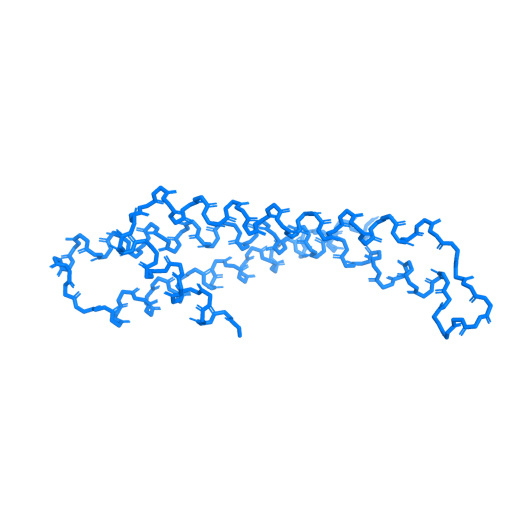A CA 1
ATOM 866 C C . ILE A 1 109 ? -9.150 -9.022 5.422 1.00 92.31 109 ILE A C 1
ATOM 868 O O . ILE A 1 109 ? -9.245 -9.185 4.206 1.00 92.31 109 ILE A O 1
ATOM 872 N N . SER A 1 110 ? -8.240 -8.212 5.956 1.00 91.19 110 SER A N 1
ATOM 873 C CA . SER A 1 110 ? -7.314 -7.404 5.164 1.00 91.19 110 SER A CA 1
ATOM 874 C C . SER A 1 110 ? -6.368 -8.270 4.336 1.00 91.19 110 SER A C 1
ATOM 876 O O . SER A 1 110 ? -6.145 -7.977 3.160 1.00 91.19 110 SER A O 1
ATOM 878 N N . LEU A 1 111 ? -5.853 -9.367 4.899 1.00 90.38 111 LEU A N 1
ATOM 879 C CA . LEU A 1 111 ? -4.990 -10.309 4.183 1.00 90.38 111 LEU A CA 1
ATOM 880 C C . LEU A 1 111 ? -5.750 -11.060 3.082 1.00 90.38 111 LEU A C 1
ATOM 882 O O . LEU A 1 111 ? -5.220 -11.283 1.992 1.00 90.38 111 LEU A O 1
ATOM 886 N N . PHE A 1 112 ? -7.004 -11.425 3.341 1.00 93.62 112 PHE A N 1
ATOM 887 C CA . PHE A 1 112 ? -7.857 -12.025 2.321 1.00 93.62 112 PHE A CA 1
ATOM 888 C C . PHE A 1 112 ? -8.067 -11.063 1.144 1.00 93.62 112 PHE A C 1
ATOM 890 O O . PHE A 1 112 ? -7.862 -11.437 -0.007 1.00 93.62 112 PHE A O 1
ATOM 897 N N . ILE A 1 113 ? -8.374 -9.794 1.424 1.00 92.88 113 ILE A N 1
ATOM 898 C CA . ILE A 1 113 ? -8.533 -8.764 0.388 1.00 92.88 113 ILE A CA 1
ATOM 899 C C . ILE A 1 113 ? -7.226 -8.538 -0.381 1.00 92.88 113 ILE A C 1
ATOM 901 O O . ILE A 1 113 ? -7.258 -8.470 -1.608 1.00 92.88 113 ILE A O 1
ATOM 905 N N . ASP A 1 114 ? -6.086 -8.467 0.312 1.00 92.94 114 ASP A N 1
ATOM 906 C CA . ASP A 1 114 ? -4.767 -8.307 -0.313 1.00 92.94 114 ASP A CA 1
ATOM 907 C C . ASP A 1 114 ? -4.503 -9.424 -1.330 1.00 92.94 114 ASP A C 1
ATOM 909 O O . ASP A 1 114 ? -4.266 -9.159 -2.510 1.00 92.94 114 ASP A O 1
ATOM 913 N N . THR A 1 115 ? -4.663 -10.681 -0.909 1.00 92.06 115 THR A N 1
ATOM 914 C CA . THR A 1 115 ? -4.430 -11.838 -1.783 1.00 92.06 115 THR A CA 1
ATOM 915 C C . THR A 1 115 ? -5.413 -11.892 -2.952 1.00 92.06 115 THR A C 1
ATOM 917 O O . THR A 1 115 ? -4.988 -12.132 -4.084 1.00 92.06 115 THR A O 1
ATOM 920 N N . CYS A 1 116 ? -6.698 -11.596 -2.733 1.00 93.62 116 CYS A N 1
ATOM 921 C CA . CYS A 1 116 ? -7.682 -11.506 -3.812 1.00 93.62 116 CYS A CA 1
ATOM 922 C C . CYS A 1 116 ? -7.314 -10.437 -4.848 1.00 93.62 116 CYS A C 1
ATOM 924 O O . CYS A 1 116 ? -7.426 -10.693 -6.048 1.00 93.62 116 CYS A O 1
ATOM 926 N N . ILE A 1 117 ? -6.857 -9.258 -4.411 1.00 92.88 117 ILE A N 1
ATOM 927 C CA . ILE A 1 117 ? -6.477 -8.172 -5.321 1.00 92.88 117 ILE A CA 1
ATOM 928 C C . ILE A 1 117 ? -5.197 -8.525 -6.075 1.00 92.88 117 ILE A C 1
ATOM 930 O O . ILE A 1 117 ? -5.174 -8.371 -7.293 1.00 92.88 117 ILE A O 1
ATOM 934 N N . VAL A 1 118 ? -4.159 -9.038 -5.403 1.00 91.81 118 VAL A N 1
ATOM 935 C CA . VAL A 1 118 ? -2.906 -9.435 -6.071 1.00 91.81 118 VAL A CA 1
ATOM 936 C C . VAL A 1 118 ? -3.169 -10.516 -7.115 1.00 91.81 118 VAL A C 1
ATOM 938 O O . VAL A 1 118 ? -2.766 -10.370 -8.269 1.00 91.81 118 VAL A O 1
ATOM 941 N N . VAL A 1 119 ? -3.870 -11.589 -6.737 1.00 90.56 119 VAL A N 1
ATOM 942 C CA . VAL A 1 119 ? -4.158 -12.707 -7.645 1.00 90.56 119 VAL A CA 1
ATOM 943 C C . VAL A 1 119 ? -5.068 -12.256 -8.784 1.00 90.56 119 VAL A C 1
ATOM 945 O O . VAL A 1 119 ? -4.770 -12.539 -9.942 1.00 90.56 119 VAL A O 1
ATOM 948 N N . GLY A 1 120 ? -6.129 -11.500 -8.487 1.00 90.56 120 GLY A N 1
ATOM 949 C CA . GLY A 1 120 ? -7.032 -10.959 -9.501 1.00 90.56 120 GLY A CA 1
ATOM 950 C C . GLY A 1 120 ? -6.310 -10.050 -10.498 1.00 90.56 120 GLY A C 1
ATOM 951 O O . GLY A 1 120 ? -6.441 -10.233 -11.708 1.00 90.56 120 GLY A O 1
ATOM 952 N N . PHE A 1 121 ? -5.484 -9.126 -10.003 1.00 89.75 121 PHE A N 1
ATOM 953 C CA . PHE A 1 121 ? -4.688 -8.219 -10.829 1.00 89.75 121 PHE A CA 1
ATOM 954 C C . PHE A 1 121 ? -3.721 -8.985 -11.738 1.00 89.75 121 PHE A C 1
ATOM 956 O O . PHE A 1 121 ? -3.676 -8.740 -12.944 1.00 89.75 121 PHE A O 1
ATOM 963 N N . LEU A 1 122 ? -2.987 -9.954 -11.182 1.00 88.06 122 LEU A N 1
ATOM 964 C CA . LEU A 1 122 ? -2.050 -10.780 -11.943 1.00 88.06 122 LEU A CA 1
ATOM 965 C C . LEU A 1 122 ? -2.753 -11.650 -12.988 1.00 88.06 122 LEU A C 1
ATOM 967 O O . LEU A 1 122 ? -2.254 -11.763 -14.105 1.00 88.06 122 LEU A O 1
ATOM 971 N N . CYS A 1 123 ? -3.905 -12.242 -12.667 1.00 87.56 123 CYS A N 1
ATOM 972 C CA . CYS A 1 123 ? -4.683 -13.034 -13.619 1.00 87.56 123 CYS A CA 1
ATOM 973 C C . CYS A 1 123 ? -5.156 -12.191 -14.808 1.00 87.56 123 CYS A C 1
ATOM 975 O O . CYS A 1 123 ? -4.996 -12.618 -15.951 1.00 87.56 123 CYS A O 1
ATOM 977 N N . ILE A 1 124 ? -5.679 -10.988 -14.553 1.00 85.94 124 ILE A N 1
ATOM 978 C CA . ILE A 1 124 ? -6.133 -10.068 -15.606 1.00 85.94 124 ILE A CA 1
ATOM 979 C C . ILE A 1 124 ? -4.959 -9.658 -16.505 1.00 85.94 124 ILE A C 1
ATOM 981 O O . ILE A 1 124 ? -5.058 -9.743 -17.728 1.00 85.94 124 ILE A O 1
ATOM 985 N N . PHE A 1 125 ? -3.822 -9.273 -15.917 1.00 82.75 125 PHE A N 1
ATOM 986 C CA . PHE A 1 125 ? -2.644 -8.862 -16.687 1.00 82.75 125 PHE A CA 1
ATOM 987 C C . PHE A 1 125 ? -2.001 -10.012 -17.462 1.00 82.75 125 PHE A C 1
ATOM 989 O O . PHE A 1 125 ? -1.610 -9.831 -18.613 1.00 82.75 125 PHE A O 1
ATOM 996 N N . LYS A 1 126 ? -1.919 -11.207 -16.868 1.00 78.19 126 LYS A N 1
ATOM 997 C CA . LYS A 1 126 ? -1.395 -12.394 -17.551 1.00 78.19 126 LYS A CA 1
ATOM 998 C C . LYS A 1 126 ? -2.271 -12.777 -18.742 1.00 78.19 126 LYS A C 1
ATOM 1000 O O . LYS A 1 126 ? -1.734 -13.135 -19.783 1.00 78.19 126 LYS A O 1
ATOM 1005 N N . PHE A 1 127 ? -3.593 -12.669 -18.606 1.00 70.56 127 PHE A N 1
ATOM 1006 C CA . PHE A 1 127 ? -4.527 -12.901 -19.707 1.00 70.56 127 PHE A CA 1
ATOM 1007 C C . PHE A 1 127 ? -4.345 -11.881 -20.842 1.00 70.56 127 PHE A C 1
ATOM 1009 O O . PHE A 1 127 ? -4.385 -12.255 -22.009 1.00 70.56 127 PHE A O 1
ATOM 1016 N N . TYR A 1 128 ? -4.085 -10.612 -20.513 1.00 60.50 128 TYR A N 1
ATOM 1017 C CA . TYR A 1 128 ? -3.861 -9.555 -21.506 1.00 60.50 128 TYR A CA 1
ATOM 1018 C C . TYR A 1 128 ? -2.507 -9.667 -22.229 1.00 60.50 128 TYR A C 1
ATOM 1020 O O . TYR A 1 128 ? -2.394 -9.245 -23.372 1.00 60.50 128 TYR A O 1
ATOM 1028 N N . LEU A 1 129 ? -1.480 -10.231 -21.580 1.00 61.00 129 LEU A N 1
ATOM 1029 C CA . LEU A 1 129 ? -0.134 -10.392 -22.150 1.00 61.00 129 LEU A CA 1
ATOM 1030 C C . LEU A 1 129 ? -0.002 -11.621 -23.077 1.00 61.00 129 LEU A C 1
ATOM 1032 O O . LEU A 1 129 ? 0.939 -11.691 -23.860 1.00 61.00 129 LEU A O 1
ATOM 1036 N N . PHE A 1 130 ? -0.908 -12.600 -22.968 1.00 58.03 130 PHE A N 1
ATOM 1037 C CA . PHE A 1 130 ? -0.879 -13.867 -23.724 1.00 58.03 130 PHE A CA 1
ATOM 1038 C C . PHE A 1 130 ? -1.859 -13.919 -24.911 1.00 58.03 130 PHE A C 1
ATOM 1040 O O . PHE A 1 130 ? -2.062 -14.987 -25.492 1.00 58.03 130 PHE A O 1
ATOM 1047 N N . ARG A 1 131 ? -2.473 -12.786 -25.256 1.00 46.59 131 ARG A N 1
ATOM 1048 C CA . ARG A 1 131 ? -3.351 -12.598 -26.413 1.00 46.59 131 ARG A CA 1
ATOM 1049 C C . ARG A 1 131 ? -2.707 -11.621 -27.385 1.00 46.59 131 ARG A C 1
ATOM 1051 O O . ARG A 1 131 ? -2.857 -11.857 -28.601 1.00 46.59 131 ARG A O 1
#

Sequence (131 aa):
MYPINFLITDIIAEFYGKNHAKYCIRMAILMNILVAVIIKVFSLLNATSWSKIDNNLFNQMFSMYHIAFVGSLLASYTSQIVDINIYLGLKSLTKGKYLLVRNNVSTAISLFIDTCIVVGFLCIFKFYLFR

InterPro domains:
  IPR003744 Queuosine precursor transporter [PF02592] (1-123)
  IPR003744 Queuosine precursor transporter [PTHR34300] (1-119)
  IPR003744 Queuosine precursor transporter [TIGR00697] (1-122)

pLDDT: mean 83.65, std 8.94, range [46.59, 94.19]

Radius of gyration: 18.79 Å; chains: 1; bounding box: 52×24×51 Å

Secondary structure (DSSP, 8-state):
-HHHHHHHHHHHHHHHHHHHHHHHHHHHHHHHHHHHHHHHHHTTSPPPTT-SS-HHHHHHHHHHHHHHHHHHHHHHHHHHHHHHHHHHHHHHHTTT--HHHHHHHHHHHHHHHHHHHHHHHHHHHHHHHT-